Protein AF-A0A4Y8C3K9-F1 (afdb_monomer)

Mean predicted aligned error: 7.12 Å

Solvent-accessible surface area (backbone atoms only — not comparable to full-atom values): 4744 Å² total; per-residue (Å²): 108,75,63,71,77,43,51,87,48,49,66,59,51,55,51,48,52,54,50,60,59,65,37,60,70,54,42,73,76,34,66,92,74,18,64,52,51,55,47,49,57,52,46,37,70,71,36,42,63,93,67,71,58,64,60,62,63,56,70,72,51,94,64,97,45,71,67,62,53,50,55,59,54,59,68,63,57,110

pLDDT: mean 84.77, std 9.44, range [56.34, 95.12]

Radius of gyration: 18.12 Å; Cα contacts (8 Å, |Δi|>4): 31; chains: 1; bounding box: 38×31×49 Å

Secondary structure (DSSP, 8-state):
-HHHHTGGGHHHHHHHHHHHHT-HHHHHT-GGG-HHHHHHHHHHHHH-TTTS-HHHHHHTS--SSHHHHHHHHHTT--

Foldseek 3Di:
DVCVVVVVCVVVVVVVVVCQQPVVVQPVVDVCRGPVVVVVVVLCVVQVVVVPVLVVVLVPDDDPDSVVSVVVSVVSRD

Sequence (78 aa):
IAVLMNFDKIPSVVHMILQSAFDFKAIFGGFAGSALVIGIKRGLFSNEAGMGSAPNAAAAALTSHPAKQGVIQAFSVL

Structure (mmCIF, N/CA/C/O backbone):
data_AF-A0A4Y8C3K9-F1
#
_entry.id   AF-A0A4Y8C3K9-F1
#
loop_
_atom_site.group_PDB
_atom_site.id
_atom_site.type_symbol
_atom_site.label_atom_id
_atom_site.label_alt_id
_atom_site.label_comp_id
_atom_site.label_asym_id
_atom_site.label_entity_id
_atom_site.label_seq_id
_atom_site.pdbx_PDB_ins_code
_atom_site.Cartn_x
_atom_site.Cartn_y
_atom_site.Cartn_z
_atom_site.occupancy
_atom_site.B_iso_or_equiv
_atom_site.auth_seq_id
_atom_site.auth_comp_id
_atom_site.auth_asym_id
_atom_site.auth_atom_id
_atom_site.pdbx_PDB_model_num
ATOM 1 N N . ILE A 1 1 ? -13.430 -16.979 -0.621 1.00 85.94 1 ILE A N 1
ATOM 2 C CA . ILE A 1 1 ? -14.459 -17.771 0.105 1.00 85.94 1 ILE A CA 1
ATOM 3 C C . ILE A 1 1 ? -14.833 -17.102 1.431 1.00 85.94 1 ILE A C 1
ATOM 5 O O . ILE A 1 1 ? -15.982 -16.712 1.566 1.00 85.94 1 ILE A O 1
ATOM 9 N N . ALA A 1 2 ? -13.887 -16.857 2.350 1.00 89.06 2 ALA A N 1
ATOM 10 C CA . ALA A 1 2 ? -14.170 -1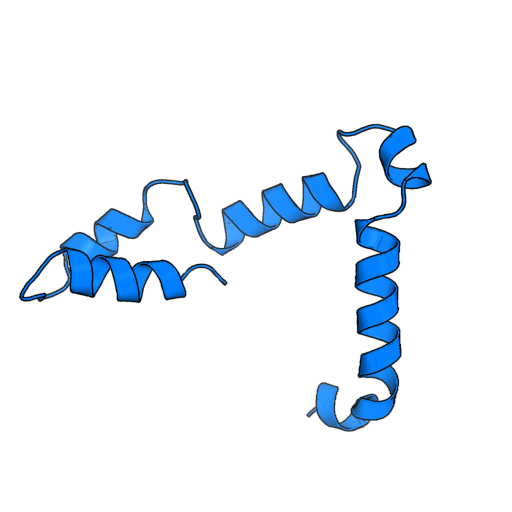6.225 3.652 1.00 89.06 2 ALA A CA 1
ATOM 11 C C . ALA A 1 2 ? -14.906 -14.868 3.575 1.00 89.06 2 ALA A C 1
ATOM 13 O O . ALA A 1 2 ? -15.853 -14.648 4.326 1.00 89.06 2 ALA A O 1
ATOM 14 N N . VAL A 1 3 ? -14.518 -13.988 2.641 1.00 90.69 3 VAL A N 1
ATOM 15 C CA . VAL A 1 3 ? -15.174 -12.679 2.433 1.00 90.69 3 VAL A CA 1
ATOM 16 C C . VAL A 1 3 ? -16.622 -12.835 1.953 1.00 90.69 3 VAL A C 1
ATOM 18 O O . VAL A 1 3 ?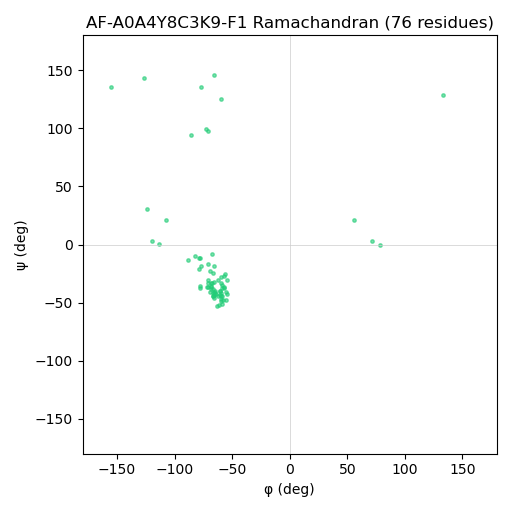 -17.502 -12.137 2.437 1.00 90.69 3 VAL A O 1
ATOM 21 N N . LEU A 1 4 ? -16.889 -13.792 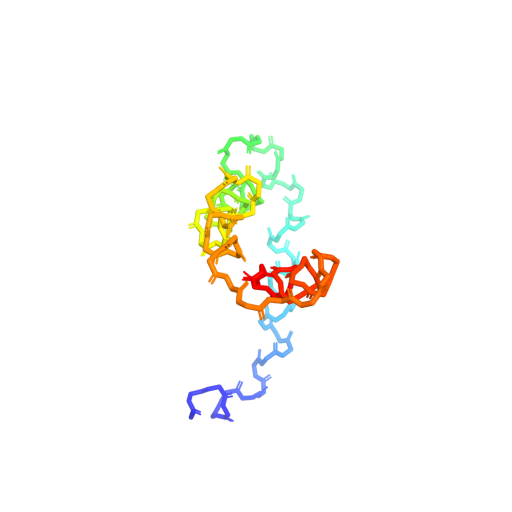1.057 1.00 91.69 4 LEU A N 1
ATOM 22 C CA . LEU A 1 4 ? -18.238 -14.051 0.534 1.00 91.69 4 LEU A CA 1
ATOM 23 C C . LEU A 1 4 ? -19.169 -14.616 1.615 1.00 91.69 4 LEU A C 1
ATOM 25 O O . LEU A 1 4 ? -20.340 -14.266 1.657 1.00 91.69 4 LEU A O 1
ATOM 29 N N . MET A 1 5 ? -18.637 -15.449 2.516 1.00 94.50 5 MET A N 1
ATOM 30 C CA . MET A 1 5 ? -19.380 -16.004 3.656 1.00 94.50 5 MET A CA 1
ATOM 31 C C . MET A 1 5 ? -19.703 -14.969 4.746 1.00 94.50 5 MET A C 1
ATOM 33 O O . MET A 1 5 ? -20.542 -15.241 5.594 1.00 94.50 5 MET A O 1
ATOM 37 N N . ASN A 1 6 ? -19.029 -13.815 4.747 1.00 94.12 6 ASN A N 1
ATOM 38 C CA . ASN A 1 6 ? -19.205 -12.740 5.732 1.00 94.12 6 ASN A CA 1
ATOM 39 C C . ASN A 1 6 ? -19.546 -11.408 5.046 1.00 94.12 6 ASN A C 1
ATOM 41 O O . ASN A 1 6 ? -19.145 -10.339 5.511 1.00 94.12 6 ASN A O 1
ATOM 45 N N . PHE A 1 7 ? -20.221 -11.470 3.896 1.00 93.94 7 PHE A N 1
ATOM 46 C CA . PHE A 1 7 ? -20.512 -10.298 3.073 1.00 93.94 7 PHE A CA 1
ATOM 47 C C . PHE A 1 7 ? -21.326 -9.236 3.834 1.00 93.94 7 PHE A C 1
ATOM 49 O O . PHE A 1 7 ? -21.081 -8.040 3.702 1.00 93.94 7 PHE A O 1
ATOM 56 N N . ASP A 1 8 ? -22.227 -9.683 4.706 1.00 94.62 8 ASP A N 1
ATOM 57 C CA . ASP A 1 8 ? -23.028 -8.876 5.630 1.00 94.62 8 ASP A CA 1
ATOM 58 C C . ASP A 1 8 ? -22.187 -8.010 6.583 1.00 94.62 8 ASP A C 1
ATOM 60 O O . ASP A 1 8 ? -22.624 -6.939 7.003 1.00 94.62 8 ASP A O 1
ATOM 64 N N . LYS A 1 9 ? -20.954 -8.427 6.892 1.00 94.31 9 LYS A N 1
ATOM 65 C CA . LYS A 1 9 ? -20.055 -7.705 7.804 1.00 94.31 9 LYS A CA 1
ATOM 66 C C . LYS A 1 9 ? -19.193 -6.662 7.101 1.00 94.31 9 LYS A C 1
ATOM 68 O O . LYS A 1 9 ? -18.605 -5.821 7.780 1.00 94.31 9 LYS A O 1
ATOM 73 N N . ILE A 1 10 ? -19.121 -6.678 5.767 1.00 94.56 10 ILE A N 1
ATOM 74 C CA . ILE A 1 10 ? -18.278 -5.751 4.994 1.00 94.56 10 ILE A CA 1
ATOM 75 C C . ILE A 1 10 ? -18.589 -4.283 5.331 1.00 94.56 10 ILE A C 1
ATOM 77 O O . ILE A 1 10 ? -17.643 -3.553 5.636 1.00 94.56 10 ILE A O 1
ATOM 81 N N . PRO A 1 11 ? -19.861 -3.831 5.376 1.00 93.75 11 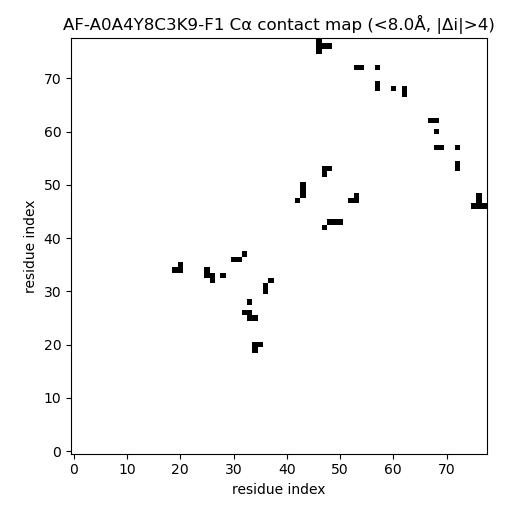PRO A N 1
ATOM 82 C CA . PRO A 1 11 ? -20.165 -2.442 5.724 1.00 93.75 11 PRO A CA 1
ATOM 83 C C . PRO A 1 11 ? -19.672 -2.053 7.126 1.00 93.75 11 PRO A C 1
ATOM 85 O O . PRO A 1 11 ? -19.112 -0.973 7.309 1.00 93.75 11 PRO A O 1
ATOM 88 N N . SER A 1 12 ? -19.816 -2.951 8.109 1.00 95.12 12 SER A N 1
ATOM 89 C CA . SER A 1 12 ? -19.353 -2.715 9.483 1.00 95.12 12 SER A CA 1
ATOM 90 C C . SER A 1 12 ? -17.830 -2.627 9.572 1.00 95.12 12 SER A C 1
ATOM 92 O O . SER A 1 12 ? -17.313 -1.809 10.330 1.00 95.12 12 SER A O 1
ATOM 94 N N . VAL A 1 13 ? -17.108 -3.452 8.810 1.00 94.31 13 VAL A N 1
ATOM 95 C CA . VAL A 1 13 ? -15.640 -3.425 8.770 1.00 94.31 13 VAL A CA 1
ATOM 96 C C . VAL A 1 13 ? -15.141 -2.122 8.149 1.00 94.31 13 VAL A C 1
ATOM 98 O O . VAL A 1 13 ? -14.245 -1.493 8.706 1.00 94.31 13 VAL A O 1
ATOM 101 N N . VAL A 1 14 ? -15.747 -1.668 7.047 1.00 94.31 14 VAL A N 1
ATOM 102 C CA . VAL A 1 14 ? -15.392 -0.379 6.427 1.00 94.31 14 VAL A CA 1
ATOM 103 C C . VAL A 1 14 ? -15.633 0.778 7.400 1.00 94.31 14 VAL A C 1
ATOM 105 O O . VAL A 1 14 ? -14.767 1.640 7.548 1.00 94.31 14 VAL A O 1
ATOM 108 N N . HIS A 1 15 ? -16.761 0.773 8.118 1.00 93.94 15 HIS A N 1
ATOM 109 C CA . HIS A 1 15 ? -17.047 1.787 9.135 1.00 93.94 15 HIS A CA 1
ATOM 110 C C . HIS A 1 15 ? -15.995 1.800 10.253 1.00 93.94 15 HIS A C 1
ATOM 112 O O . HIS A 1 15 ? -15.494 2.863 10.619 1.00 93.94 15 HIS A O 1
ATOM 118 N N . MET A 1 16 ? -15.611 0.620 10.743 1.00 92.12 16 MET A N 1
ATOM 119 C CA . MET A 1 16 ? -14.595 0.466 11.784 1.00 92.12 16 MET A CA 1
ATOM 120 C C . MET A 1 16 ? -13.226 0.987 11.336 1.00 92.12 16 MET A C 1
ATOM 122 O O . MET A 1 16 ? -12.585 1.715 12.087 1.00 92.12 16 MET A O 1
ATOM 126 N N . ILE A 1 17 ? -12.796 0.675 10.106 1.00 90.81 17 ILE A N 1
ATOM 127 C CA . ILE A 1 17 ? -11.523 1.161 9.550 1.00 90.81 17 ILE A CA 1
ATOM 128 C C . ILE A 1 17 ? -11.488 2.691 9.556 1.00 90.81 17 ILE A C 1
ATOM 130 O O . ILE A 1 17 ? -10.514 3.278 10.024 1.00 90.81 17 ILE A O 1
ATOM 134 N N . LEU A 1 18 ? -12.554 3.337 9.074 1.00 89.69 18 LEU A N 1
ATOM 135 C CA . LEU A 1 18 ? -12.627 4.796 9.022 1.00 89.69 18 LEU A CA 1
ATOM 136 C C . LEU A 1 18 ? -12.672 5.412 10.425 1.00 89.69 18 LEU A C 1
ATOM 138 O O . LEU A 1 18 ? -11.933 6.355 10.693 1.00 89.69 18 LEU A O 1
ATOM 142 N N . GLN A 1 19 ? -13.472 4.860 11.342 1.00 88.69 19 GLN A N 1
ATOM 143 C CA . GLN A 1 19 ? -13.502 5.338 12.727 1.00 88.69 19 GLN A CA 1
ATOM 144 C C . GLN A 1 19 ? -12.135 5.225 13.404 1.00 88.69 19 GLN A C 1
ATOM 146 O O . GLN A 1 19 ? -11.690 6.182 14.025 1.00 88.69 19 GLN A O 1
ATOM 151 N N . SER A 1 20 ? -11.454 4.084 13.276 1.00 84.62 20 SER A N 1
ATOM 152 C CA . SER A 1 20 ? -10.150 3.866 13.909 1.00 84.62 20 SER A CA 1
ATOM 153 C C . SER A 1 20 ? -9.029 4.685 13.266 1.00 84.62 20 SER A C 1
ATOM 155 O O . SER A 1 20 ? -8.112 5.111 13.965 1.00 84.62 20 SER A O 1
ATOM 157 N N . ALA A 1 21 ? -9.086 4.928 11.954 1.00 84.25 21 ALA A N 1
ATOM 158 C CA . ALA A 1 21 ? -8.095 5.746 11.257 1.00 84.25 21 ALA A CA 1
ATOM 159 C C . ALA A 1 21 ? -8.169 7.229 11.660 1.00 84.25 21 ALA A C 1
ATOM 161 O O . ALA A 1 21 ? -7.131 7.881 11.770 1.00 84.25 21 ALA A O 1
ATOM 162 N N . PHE A 1 22 ? -9.379 7.744 11.905 1.00 82.19 22 PHE A N 1
ATOM 163 C CA . PHE A 1 22 ? -9.635 9.148 12.251 1.00 82.19 22 PHE A CA 1
ATOM 164 C C . PHE A 1 22 ? -10.011 9.361 13.726 1.00 82.19 22 PHE A C 1
ATOM 166 O O . PHE A 1 22 ? -10.595 10.388 14.075 1.00 82.19 22 PHE A O 1
ATOM 173 N N . ASP A 1 23 ? -9.677 8.422 14.615 1.00 77.00 23 ASP A N 1
ATOM 174 C CA . ASP A 1 23 ? -9.917 8.594 16.047 1.00 77.00 23 ASP A CA 1
ATOM 175 C C . ASP A 1 23 ? -8.961 9.642 16.638 1.00 77.00 23 ASP A C 1
ATOM 177 O O . ASP A 1 23 ? -7.812 9.369 16.999 1.00 77.00 23 ASP A O 1
ATOM 181 N N . PHE A 1 24 ? -9.462 10.870 16.768 1.00 67.50 24 PHE A N 1
A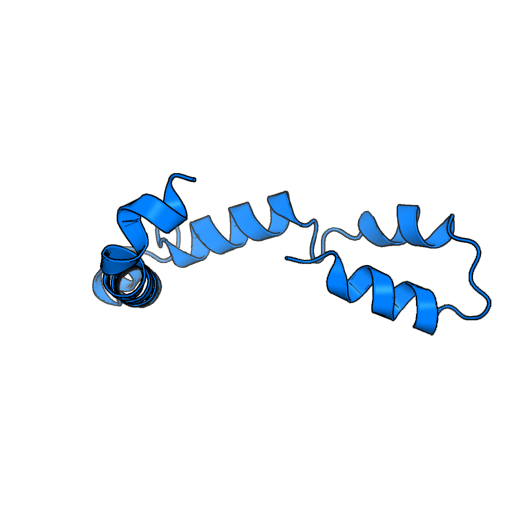TOM 182 C CA . PHE A 1 24 ? -8.714 11.989 17.328 1.00 67.50 24 PHE A CA 1
ATOM 183 C C . PHE A 1 24 ? -8.260 11.745 18.773 1.00 67.50 24 PHE A C 1
ATOM 185 O O . PHE A 1 24 ? -7.208 12.258 19.151 1.00 67.50 24 PHE A O 1
ATOM 192 N N . LYS A 1 25 ? -8.961 10.926 19.578 1.00 66.44 25 LYS A N 1
ATOM 193 C CA . LYS A 1 25 ? -8.488 10.589 20.935 1.00 66.44 25 LYS A CA 1
ATOM 194 C C . LYS A 1 25 ? -7.190 9.787 20.892 1.00 66.44 25 LYS A C 1
ATOM 196 O O . LYS A 1 25 ? -6.276 10.080 21.661 1.00 66.44 25 LYS A O 1
ATOM 201 N N . ALA A 1 26 ? -7.082 8.827 19.974 1.00 66.31 26 ALA A N 1
ATOM 202 C CA . ALA A 1 26 ? -5.855 8.061 19.763 1.00 66.31 26 ALA A CA 1
ATOM 203 C C . ALA A 1 26 ? -4.719 8.935 19.197 1.00 66.31 26 ALA A C 1
ATOM 205 O O . ALA A 1 26 ? -3.556 8.739 19.543 1.00 66.31 26 ALA A O 1
ATOM 206 N N . ILE A 1 27 ? -5.054 9.937 18.375 1.00 63.94 27 ILE A N 1
ATOM 207 C CA . ILE A 1 27 ? -4.092 10.896 17.808 1.00 63.94 27 ILE A CA 1
ATOM 208 C C . ILE A 1 27 ? -3.528 11.842 18.889 1.00 63.94 27 ILE A C 1
ATOM 210 O O . ILE A 1 27 ? -2.320 12.085 18.914 1.00 63.94 27 ILE A O 1
ATOM 214 N N . PHE A 1 28 ? -4.360 12.329 19.820 1.00 64.88 28 PHE A N 1
ATOM 215 C CA . PHE A 1 28 ? -3.927 13.178 20.945 1.00 64.88 28 PHE A CA 1
ATOM 216 C C . PHE A 1 28 ? -3.088 12.429 21.995 1.00 64.88 28 PHE A C 1
ATOM 218 O O . PHE A 1 28 ? -2.289 13.056 22.686 1.00 64.88 28 PHE A O 1
ATOM 225 N N . GLY A 1 29 ? -3.212 11.098 22.083 1.00 69.12 29 GLY A N 1
ATOM 226 C CA . GLY A 1 29 ? -2.349 10.242 22.911 1.00 69.12 29 GLY A CA 1
ATOM 227 C C . GLY A 1 29 ? -0.888 10.166 22.442 1.00 69.12 29 GLY A C 1
ATOM 228 O O . GLY A 1 29 ? -0.044 9.634 23.160 1.00 69.12 29 GLY A O 1
ATOM 229 N N . GLY A 1 30 ? -0.575 10.719 21.264 1.00 65.06 30 GLY A N 1
ATOM 230 C CA . GLY A 1 30 ? 0.777 10.863 20.732 1.00 65.06 30 GLY A CA 1
ATOM 231 C C . GLY A 1 30 ? 0.878 10.422 19.273 1.00 65.06 30 GLY A C 1
ATOM 232 O O . GLY A 1 30 ? 0.518 9.301 18.912 1.00 65.06 30 GLY A O 1
ATOM 233 N N . PHE A 1 31 ? 1.450 11.281 18.425 1.00 59.44 31 PHE A N 1
ATOM 234 C CA . PHE A 1 31 ? 1.595 11.032 16.984 1.00 59.44 31 PHE A CA 1
ATOM 235 C C . PHE A 1 31 ? 2.361 9.727 16.683 1.00 59.44 31 PHE A C 1
ATOM 237 O O . PHE A 1 31 ? 1.990 8.983 15.778 1.00 59.44 31 PHE A O 1
ATOM 244 N N . ALA A 1 32 ? 3.370 9.401 17.501 1.00 60.50 32 ALA A N 1
ATOM 245 C CA . ALA A 1 32 ? 4.260 8.250 17.329 1.00 60.50 32 ALA A CA 1
ATOM 246 C C . ALA A 1 32 ? 3.588 6.866 17.469 1.00 60.50 32 ALA A C 1
ATOM 248 O O . ALA A 1 32 ? 4.157 5.879 17.006 1.00 60.50 32 ALA A O 1
ATOM 249 N N . GLY A 1 33 ? 2.403 6.778 18.085 1.00 67.75 33 GLY A N 1
ATOM 250 C CA . GLY A 1 33 ? 1.677 5.517 18.302 1.00 67.75 33 GLY A CA 1
ATOM 251 C C . GLY A 1 33 ? 0.358 5.401 17.539 1.00 67.75 33 GLY A C 1
ATOM 252 O O . GLY A 1 33 ? -0.339 4.397 17.679 1.00 67.75 33 GLY A O 1
ATOM 253 N N . SER A 1 34 ? -0.011 6.415 16.752 1.00 78.31 34 SER A N 1
ATOM 254 C CA . SER A 1 34 ? -1.297 6.422 16.055 1.00 78.31 34 SER A CA 1
ATOM 255 C C . SER A 1 34 ? -1.379 5.313 14.997 1.00 78.31 34 SER A C 1
ATOM 257 O O . SER A 1 34 ? -0.398 4.999 14.313 1.00 78.31 34 SER A O 1
ATOM 259 N N . ALA A 1 35 ? -2.580 4.749 14.816 1.00 81.56 35 ALA A N 1
ATOM 260 C CA . ALA A 1 35 ? -2.862 3.781 13.752 1.00 81.56 35 ALA A CA 1
ATOM 261 C C . ALA A 1 35 ? -2.481 4.329 12.365 1.00 81.56 35 ALA A C 1
ATOM 263 O O . ALA A 1 35 ? -2.039 3.575 11.500 1.00 81.56 35 ALA A O 1
ATOM 264 N N . LEU A 1 36 ? -2.569 5.652 12.192 1.00 83.56 36 LEU A N 1
ATOM 265 C CA . LEU A 1 36 ? -2.144 6.358 10.992 1.00 83.56 36 LEU A CA 1
ATOM 266 C C . LEU A 1 36 ? -0.636 6.222 10.742 1.00 83.56 36 LEU A C 1
ATOM 268 O O . LEU A 1 36 ? -0.235 5.797 9.664 1.00 83.56 36 LEU A O 1
ATOM 272 N N . VAL A 1 37 ? 0.211 6.531 11.729 1.00 84.81 37 VAL A N 1
ATOM 273 C CA . VAL A 1 37 ? 1.675 6.465 11.563 1.00 84.81 37 VAL A CA 1
ATOM 274 C C . VAL A 1 37 ? 2.152 5.029 11.346 1.00 84.81 37 VAL A C 1
ATOM 276 O O . VAL A 1 37 ? 2.993 4.778 10.480 1.00 84.81 37 VAL A O 1
ATOM 279 N N . ILE A 1 38 ? 1.580 4.068 12.076 1.00 87.31 38 ILE A N 1
ATOM 280 C CA . ILE A 1 38 ? 1.879 2.642 11.880 1.00 87.31 38 ILE A CA 1
ATOM 281 C C . ILE A 1 38 ? 1.420 2.188 10.488 1.00 87.31 38 ILE A C 1
ATOM 283 O O . ILE A 1 38 ? 2.162 1.483 9.799 1.00 87.31 38 ILE A O 1
ATOM 287 N N . GLY A 1 39 ? 0.232 2.617 10.059 1.00 88.12 39 GLY A N 1
ATOM 288 C CA . GLY A 1 39 ? -0.318 2.340 8.736 1.00 88.12 39 GLY A CA 1
ATOM 289 C C . GLY A 1 39 ? 0.568 2.878 7.616 1.00 88.12 39 GLY A C 1
ATOM 290 O O . GLY A 1 39 ? 0.941 2.115 6.731 1.00 88.12 39 GLY A O 1
ATOM 291 N N . ILE A 1 40 ? 0.993 4.143 7.700 1.00 87.94 40 ILE A N 1
ATOM 292 C CA . ILE A 1 40 ? 1.903 4.772 6.730 1.00 87.94 40 ILE A CA 1
ATOM 293 C C . ILE A 1 40 ? 3.218 3.995 6.653 1.00 87.94 40 ILE A C 1
ATOM 295 O O . ILE A 1 40 ? 3.632 3.593 5.570 1.00 87.94 40 ILE A O 1
ATOM 299 N N . LYS A 1 41 ? 3.860 3.719 7.796 1.00 88.44 41 LYS A N 1
ATOM 300 C CA . LYS A 1 41 ? 5.139 2.994 7.825 1.00 88.44 41 LYS A CA 1
ATOM 301 C C . LYS A 1 41 ? 5.026 1.607 7.185 1.00 88.44 41 LYS A C 1
ATOM 303 O O . LYS A 1 41 ? 5.905 1.212 6.424 1.00 88.44 41 LYS A O 1
ATOM 308 N N . ARG A 1 42 ? 3.961 0.860 7.497 1.00 89.56 42 ARG A N 1
ATOM 309 C CA . ARG A 1 42 ? 3.733 -0.476 6.924 1.00 89.56 42 ARG A CA 1
ATOM 310 C C . ARG A 1 42 ? 3.352 -0.414 5.447 1.00 89.56 42 ARG A C 1
ATOM 312 O O . ARG A 1 42 ? 3.808 -1.267 4.697 1.00 89.56 42 ARG A O 1
ATOM 319 N N . GLY A 1 43 ? 2.577 0.588 5.035 1.00 89.00 43 GLY A N 1
ATOM 320 C CA . GLY A 1 43 ? 2.204 0.817 3.639 1.00 89.00 43 GLY A CA 1
ATOM 321 C C . GLY A 1 43 ? 3.426 1.086 2.766 1.00 89.00 43 GLY A C 1
ATOM 322 O O . GLY A 1 43 ? 3.656 0.356 1.810 1.00 89.00 43 GLY A O 1
ATOM 323 N N . LEU A 1 44 ? 4.275 2.038 3.170 1.00 87.69 44 LEU A N 1
ATOM 324 C CA . LEU A 1 44 ? 5.517 2.369 2.457 1.00 87.69 44 LEU A CA 1
ATOM 325 C C . LEU A 1 44 ? 6.465 1.167 2.336 1.00 87.69 44 LEU A C 1
ATOM 327 O O . LEU A 1 44 ? 7.113 0.991 1.310 1.00 87.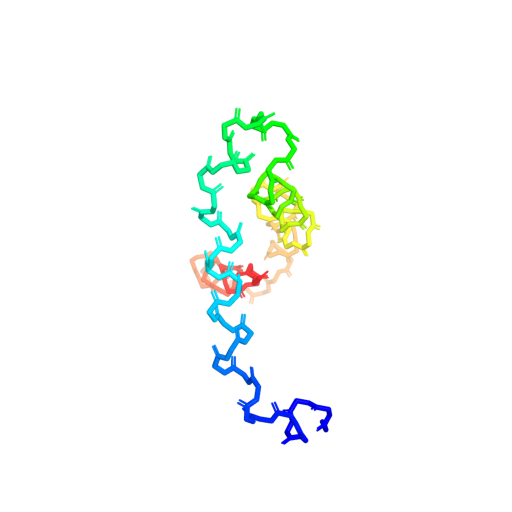69 44 LEU A O 1
ATOM 331 N N . PHE A 1 45 ? 6.542 0.322 3.368 1.00 85.44 45 PHE A N 1
ATOM 332 C CA . PHE A 1 45 ? 7.332 -0.910 3.309 1.00 85.44 45 PHE A CA 1
ATOM 333 C C . PHE A 1 45 ? 6.706 -1.975 2.393 1.00 85.44 45 PHE A C 1
ATOM 335 O O . PHE A 1 45 ? 7.427 -2.775 1.813 1.00 85.44 45 PHE A O 1
ATOM 342 N N . SER A 1 46 ? 5.377 -2.002 2.267 1.00 87.75 46 SER A N 1
ATOM 343 C CA . SER A 1 46 ? 4.661 -2.996 1.461 1.00 87.75 46 SER A CA 1
ATOM 344 C C . SER A 1 46 ? 4.701 -2.700 -0.035 1.00 87.75 46 SER A C 1
ATOM 346 O O . SER A 1 46 ? 4.707 -3.640 -0.825 1.00 87.75 46 SER A O 1
ATOM 348 N N . ASN A 1 47 ? 4.667 -1.424 -0.424 1.00 84.44 47 ASN A N 1
ATOM 349 C CA . ASN A 1 47 ? 4.544 -1.017 -1.827 1.00 84.44 47 ASN A CA 1
ATOM 350 C C . ASN A 1 47 ? 5.715 -0.171 -2.346 1.00 84.44 47 ASN A C 1
ATOM 352 O O . ASN A 1 47 ? 5.695 0.263 -3.495 1.00 84.44 47 ASN A O 1
ATOM 356 N N . GLU A 1 48 ? 6.737 0.051 -1.515 1.00 84.06 48 GLU A N 1
ATOM 357 C CA . GLU A 1 48 ? 7.961 0.785 -1.859 1.00 84.06 48 GLU A CA 1
ATOM 358 C C . GLU A 1 48 ? 7.713 2.212 -2.391 1.00 84.06 48 GLU A C 1
ATOM 360 O O . GLU A 1 48 ? 8.578 2.810 -3.044 1.00 84.06 48 GLU A O 1
ATOM 365 N N . ALA A 1 49 ? 6.547 2.802 -2.101 1.00 81.38 49 ALA A N 1
ATOM 366 C CA . ALA A 1 49 ? 6.235 4.158 -2.525 1.00 81.38 49 ALA A CA 1
ATOM 367 C C . ALA A 1 49 ? 7.254 5.147 -1.940 1.00 81.38 49 ALA A C 1
ATOM 369 O O . ALA A 1 49 ? 7.503 5.186 -0.737 1.00 81.38 49 ALA A O 1
ATOM 370 N N . GLY A 1 50 ? 7.884 5.940 -2.809 1.00 80.94 50 GLY A N 1
ATOM 371 C CA . GLY A 1 50 ? 8.909 6.906 -2.406 1.00 80.94 50 GLY A CA 1
ATOM 372 C C . GLY A 1 50 ? 10.251 6.300 -1.968 1.00 80.94 50 GLY A C 1
ATOM 373 O O . GLY A 1 50 ? 11.142 7.060 -1.601 1.00 80.94 50 GLY A O 1
ATOM 374 N N . MET A 1 51 ? 10.435 4.973 -2.037 1.00 83.56 51 MET A N 1
ATOM 375 C CA . MET A 1 51 ? 11.704 4.309 -1.691 1.00 83.56 51 MET A CA 1
ATOM 376 C C . MET A 1 51 ? 12.756 4.419 -2.811 1.00 83.56 51 MET A C 1
ATOM 378 O O . MET A 1 51 ? 13.951 4.293 -2.560 1.00 83.56 51 MET A O 1
ATOM 382 N N . GLY A 1 52 ? 12.327 4.67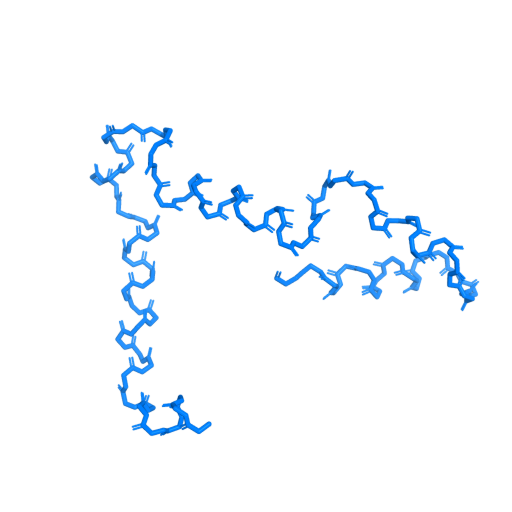8 -4.052 1.00 82.25 52 GLY A N 1
ATOM 383 C CA . GLY A 1 52 ? 13.219 4.884 -5.202 1.00 82.25 52 GLY A CA 1
ATOM 384 C C . GLY A 1 52 ? 13.803 3.604 -5.815 1.00 82.25 52 GLY A C 1
ATOM 385 O O . GLY A 1 52 ? 14.502 3.686 -6.819 1.00 82.25 52 GLY A O 1
ATOM 386 N N . SER A 1 53 ? 13.481 2.429 -5.272 1.00 81.75 53 SER A N 1
ATOM 387 C CA . SER A 1 53 ? 13.846 1.101 -5.792 1.00 81.75 53 SER A CA 1
ATOM 388 C C . SER A 1 53 ? 12.981 0.661 -6.974 1.00 81.75 53 SER A C 1
ATOM 390 O O . SER A 1 53 ? 13.488 0.074 -7.929 1.00 81.75 53 SER A O 1
ATOM 392 N N . ALA A 1 54 ? 11.685 0.981 -6.952 1.00 83.50 54 ALA A N 1
ATOM 393 C CA . ALA A 1 54 ? 10.751 0.570 -7.995 1.00 83.50 54 ALA A CA 1
ATOM 394 C C . ALA A 1 54 ? 11.186 1.004 -9.423 1.00 83.50 54 ALA A C 1
ATOM 396 O O . ALA A 1 54 ? 11.033 0.211 -10.358 1.00 83.50 54 ALA A O 1
ATOM 397 N N . PRO A 1 55 ? 11.727 2.224 -9.662 1.00 84.12 55 PRO A N 1
ATOM 398 C CA . PRO A 1 55 ? 12.225 2.640 -10.978 1.00 84.12 55 PRO A CA 1
ATOM 399 C C . PRO A 1 55 ? 13.295 1.718 -11.576 1.00 84.12 55 PRO A C 1
ATOM 401 O O . PRO A 1 55 ? 13.394 1.632 -12.797 1.00 84.12 55 PRO A O 1
ATOM 404 N N . ASN A 1 56 ? 14.050 0.983 -10.755 1.00 86.62 56 ASN A N 1
ATOM 405 C CA . ASN A 1 56 ? 15.084 0.065 -11.237 1.00 86.62 56 ASN A CA 1
ATOM 406 C C . ASN A 1 56 ? 14.472 -1.107 -12.017 1.00 86.62 56 ASN A C 1
ATOM 408 O O . ASN A 1 56 ? 14.973 -1.474 -13.077 1.00 86.62 56 ASN A O 1
ATOM 412 N N . ALA A 1 57 ? 13.359 -1.662 -11.527 1.00 85.25 57 ALA A N 1
ATOM 413 C CA . ALA A 1 57 ? 12.617 -2.704 -12.236 1.00 85.25 57 ALA A CA 1
ATOM 414 C C . ALA A 1 57 ? 11.951 -2.147 -13.504 1.00 85.25 57 ALA A C 1
ATOM 416 O O . ALA A 1 57 ? 11.951 -2.788 -14.553 1.00 85.25 57 ALA A O 1
ATOM 417 N N . ALA A 1 58 ? 11.430 -0.921 -13.429 1.00 85.50 58 ALA A N 1
ATOM 418 C CA . ALA A 1 58 ? 10.835 -0.243 -14.572 1.00 85.50 58 ALA A CA 1
ATOM 419 C C . ALA A 1 58 ? 11.848 0.090 -15.682 1.00 85.50 58 ALA A C 1
ATOM 421 O O . ALA A 1 58 ? 11.491 0.039 -16.856 1.00 85.50 58 ALA A O 1
ATOM 422 N N . ALA A 1 59 ? 13.106 0.372 -15.336 1.00 86.94 59 ALA A N 1
ATOM 423 C CA . ALA A 1 59 ? 14.174 0.647 -16.297 1.00 86.94 59 ALA A CA 1
ATOM 424 C C . ALA A 1 59 ? 14.549 -0.572 -17.159 1.00 86.94 59 ALA A C 1
ATOM 426 O O . ALA A 1 59 ? 15.038 -0.405 -18.273 1.00 86.94 59 ALA A O 1
ATOM 427 N N . ALA A 1 60 ? 14.298 -1.791 -16.671 1.00 89.56 60 ALA A N 1
ATOM 428 C CA . ALA A 1 60 ? 14.519 -3.025 -17.424 1.00 89.56 60 ALA A CA 1
ATOM 429 C C . ALA A 1 60 ? 13.367 -3.364 -18.393 1.00 89.56 60 ALA A C 1
ATOM 431 O O . ALA A 1 60 ? 13.493 -4.282 -19.204 1.00 89.56 60 ALA A O 1
ATOM 432 N N . ALA A 1 61 ? 12.235 -2.657 -18.312 1.00 88.25 61 ALA A N 1
ATOM 433 C CA . ALA A 1 61 ? 11.075 -2.930 -19.146 1.00 88.25 61 ALA A CA 1
ATOM 434 C C . ALA A 1 61 ? 11.266 -2.394 -20.572 1.00 88.25 61 ALA A C 1
ATOM 436 O O . ALA A 1 61 ? 11.662 -1.246 -20.787 1.00 88.25 61 ALA A O 1
ATOM 437 N N . LEU A 1 62 ? 10.907 -3.207 -21.568 1.00 92.75 62 LEU A N 1
ATOM 438 C CA . LEU A 1 62 ? 10.871 -2.774 -22.960 1.00 92.75 62 LEU A CA 1
ATOM 439 C C . LEU A 1 62 ? 9.667 -1.841 -23.168 1.00 92.75 62 LEU A C 1
ATOM 441 O O . LEU A 1 62 ? 8.534 -2.291 -23.327 1.00 92.75 62 LEU A O 1
ATOM 445 N N . THR A 1 63 ? 9.908 -0.532 -23.169 1.00 92.38 63 THR A N 1
ATOM 446 C CA . THR A 1 63 ? 8.874 0.484 -23.390 1.00 92.38 63 THR A CA 1
ATOM 447 C C . THR A 1 63 ? 9.266 1.436 -24.510 1.00 92.38 63 THR A C 1
ATOM 449 O O . THR A 1 63 ? 10.422 1.825 -24.647 1.00 92.38 63 THR A O 1
ATOM 452 N N . SER A 1 64 ? 8.285 1.857 -25.308 1.00 94.50 64 SER A N 1
ATOM 453 C CA . SER A 1 64 ? 8.508 2.839 -26.373 1.00 94.50 64 SER A CA 1
ATOM 454 C C . SER A 1 64 ? 8.632 4.273 -25.846 1.00 94.50 64 SER A C 1
ATOM 456 O O . SER A 1 64 ? 9.035 5.161 -26.587 1.00 94.50 64 SER A O 1
ATOM 458 N N . HIS A 1 65 ? 8.171 4.537 -24.618 1.00 94.56 65 HIS A N 1
ATOM 459 C CA . HIS A 1 65 ? 8.186 5.872 -24.023 1.00 94.56 65 HIS A CA 1
ATOM 460 C C . HIS A 1 65 ? 8.188 5.774 -22.489 1.00 94.56 65 HIS A C 1
ATOM 462 O O . HIS A 1 65 ? 7.367 5.031 -21.938 1.00 94.56 65 HIS A O 1
ATOM 468 N N . PRO A 1 66 ? 9.023 6.550 -21.772 1.00 90.06 66 PRO A N 1
ATOM 469 C CA . PRO A 1 66 ? 9.131 6.472 -20.313 1.00 90.06 66 PRO A CA 1
ATOM 470 C C . PRO A 1 66 ? 7.792 6.705 -19.606 1.00 90.06 66 PRO A C 1
ATOM 472 O O . PRO A 1 66 ? 7.465 5.990 -18.666 1.00 90.06 66 PRO A O 1
ATOM 475 N N . ALA A 1 67 ? 6.955 7.618 -20.112 1.00 92.62 67 ALA A N 1
ATOM 476 C CA . ALA A 1 67 ? 5.629 7.866 -19.536 1.00 92.62 67 ALA A CA 1
ATOM 477 C C . ALA A 1 67 ? 4.714 6.625 -19.535 1.00 92.62 67 ALA A C 1
ATOM 479 O O . ALA A 1 67 ? 3.942 6.454 -18.599 1.00 92.62 67 ALA A O 1
ATOM 480 N N . LYS A 1 68 ? 4.811 5.730 -20.532 1.00 91.44 68 LYS A N 1
ATOM 481 C CA . LYS A 1 68 ? 3.997 4.500 -20.553 1.00 91.44 68 LYS A CA 1
ATOM 482 C C . LYS A 1 68 ? 4.373 3.575 -19.399 1.00 91.44 68 LYS A C 1
ATOM 484 O O . LYS A 1 68 ? 3.495 3.058 -18.718 1.00 91.44 68 LYS A O 1
ATOM 489 N N . GLN A 1 69 ? 5.674 3.423 -19.157 1.00 92.31 69 GLN A N 1
ATOM 490 C CA . GLN A 1 69 ? 6.159 2.605 -18.052 1.00 92.31 69 GLN A CA 1
ATOM 491 C C . GLN A 1 69 ? 5.898 3.274 -16.699 1.00 92.31 69 GLN A C 1
ATOM 493 O O . GLN A 1 69 ? 5.518 2.594 -15.753 1.00 92.31 69 GLN A O 1
ATOM 498 N N . GLY A 1 70 ? 6.009 4.603 -16.628 1.00 89.81 70 GLY A N 1
ATOM 499 C CA . GLY A 1 70 ? 5.663 5.373 -15.435 1.00 89.81 70 GLY A CA 1
ATOM 500 C C . GLY A 1 70 ? 4.196 5.218 -15.030 1.00 89.81 70 GLY A C 1
ATOM 501 O O . GLY A 1 70 ? 3.906 5.059 -13.850 1.00 89.81 70 GLY A O 1
ATOM 502 N N . VAL A 1 71 ? 3.269 5.189 -15.995 1.00 90.62 71 VAL A N 1
ATOM 503 C CA . VAL A 1 71 ? 1.842 4.950 -15.714 1.00 90.62 71 VAL A CA 1
ATOM 504 C C . VAL A 1 71 ? 1.615 3.538 -15.174 1.00 90.62 71 VAL A C 1
ATOM 506 O O . VAL A 1 71 ? 0.942 3.389 -14.162 1.00 90.62 71 VAL A O 1
ATOM 509 N N . ILE A 1 72 ? 2.206 2.510 -15.792 1.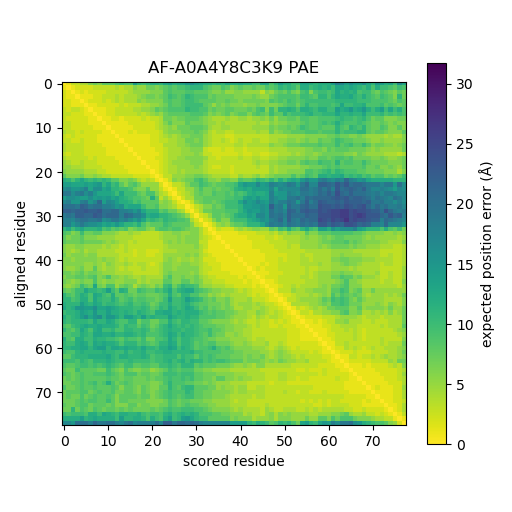00 88.31 72 ILE A N 1
ATOM 510 C CA . ILE A 1 72 ? 2.096 1.119 -15.312 1.00 88.31 72 ILE A CA 1
ATOM 511 C C . ILE A 1 72 ? 2.642 0.994 -13.886 1.00 88.31 72 ILE A C 1
ATOM 513 O O . ILE A 1 72 ? 2.032 0.358 -13.032 1.00 88.31 72 ILE A O 1
ATOM 517 N N . GLN A 1 73 ? 3.767 1.648 -13.618 1.00 88.31 73 GLN A N 1
ATOM 518 C CA . GLN A 1 73 ? 4.400 1.655 -12.310 1.00 88.31 73 GLN A CA 1
ATOM 519 C C . GLN A 1 73 ? 3.597 2.419 -11.249 1.00 88.31 73 GLN A C 1
ATOM 521 O O . GLN A 1 73 ? 3.592 2.027 -10.089 1.00 88.31 73 GLN A O 1
ATOM 526 N N . ALA A 1 74 ? 2.874 3.477 -11.613 1.00 87.81 74 ALA A N 1
ATOM 527 C CA . ALA A 1 74 ? 2.006 4.171 -10.664 1.00 87.81 74 ALA A CA 1
ATOM 528 C C . ALA A 1 74 ? 0.889 3.257 -10.119 1.00 87.81 74 ALA A C 1
ATOM 530 O O . ALA A 1 74 ? 0.497 3.398 -8.965 1.00 87.81 74 ALA A O 1
ATOM 531 N N . PHE A 1 75 ? 0.422 2.283 -10.910 1.00 86.81 75 PHE A N 1
ATOM 532 C CA . PHE A 1 75 ? -0.577 1.297 -10.479 1.00 86.81 75 PHE A CA 1
ATOM 533 C C . PHE A 1 75 ? -0.015 0.169 -9.605 1.00 86.81 75 PHE A C 1
ATOM 535 O O . PHE A 1 75 ? -0.798 -0.580 -9.025 1.00 86.81 75 PHE A O 1
ATOM 542 N N . SER A 1 76 ? 1.310 0.016 -9.499 1.00 81.88 76 SER A N 1
ATOM 543 C CA . SER A 1 76 ? 1.901 -1.010 -8.629 1.00 81.88 76 SER A CA 1
ATOM 544 C C . SER A 1 76 ? 1.904 -0.612 -7.152 1.00 81.88 76 SER A C 1
ATOM 546 O O . SER A 1 76 ? 2.176 -1.452 -6.299 1.00 81.88 76 SER A O 1
ATOM 548 N N . VAL 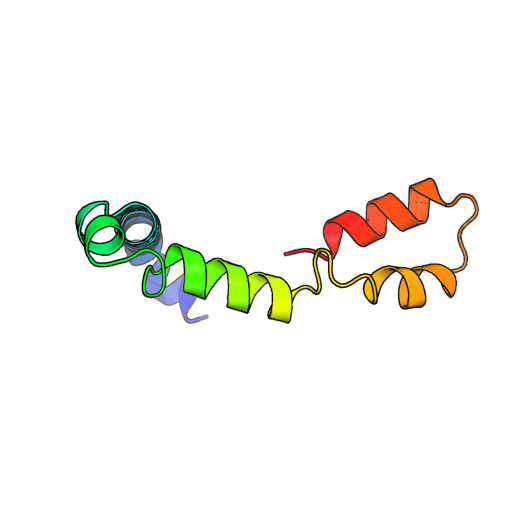A 1 77 ? 1.612 0.655 -6.845 1.00 79.06 77 VAL A N 1
ATOM 549 C CA . VAL A 1 77 ? 1.405 1.141 -5.480 1.00 79.06 77 VAL A CA 1
ATOM 550 C C . VAL A 1 77 ? -0.058 0.892 -5.104 1.00 79.06 77 VAL A C 1
ATOM 552 O O . VAL A 1 77 ? -0.930 1.695 -5.431 1.00 79.06 77 VAL A O 1
ATOM 555 N N . LEU A 1 78 ? -0.324 -0.237 -4.445 1.00 56.34 78 LEU A N 1
ATOM 556 C CA . LEU A 1 78 ? -1.603 -0.555 -3.794 1.00 56.34 78 LEU A CA 1
ATOM 557 C C . LEU A 1 78 ? -1.423 -0.680 -2.277 1.00 56.34 78 LEU A C 1
ATOM 559 O O . LEU A 1 78 ? -0.283 -0.955 -1.827 1.00 56.34 78 LEU A O 1
#